Protein AF-A0AAP2GW74-F1 (afdb_monomer_lite)

Structure (mmCIF, N/CA/C/O backbone):
data_AF-A0AAP2GW74-F1
#
_entry.id   AF-A0AAP2GW74-F1
#
loop_
_atom_site.group_PDB
_atom_site.id
_atom_site.type_symbol
_atom_site.label_atom_id
_atom_site.label_alt_id
_atom_site.label_comp_id
_atom_site.label_asym_id
_atom_site.label_entity_id
_atom_site.label_seq_id
_atom_site.pdbx_PDB_ins_code
_atom_site.Cartn_x
_atom_site.Cartn_y
_atom_site.Cartn_z
_atom_site.occupancy
_atom_site.B_iso_or_equiv
_atom_site.auth_seq_id
_atom_site.auth_comp_id
_atom_site.auth_asym_id
_atom_site.auth_atom_id
_atom_site.pdbx_PDB_model_num
ATOM 1 N N . MET A 1 1 ? -15.192 5.433 15.024 1.00 72.69 1 MET A N 1
ATOM 2 C CA . MET A 1 1 ? -14.702 4.547 13.950 1.00 72.69 1 MET A CA 1
ATOM 3 C C . MET A 1 1 ? -13.372 5.117 13.498 1.00 72.69 1 MET A C 1
ATOM 5 O O . MET A 1 1 ? -13.221 6.328 13.602 1.00 72.69 1 MET A O 1
ATOM 9 N N . ALA A 1 2 ? -12.413 4.277 13.127 1.00 90.50 2 ALA A N 1
ATOM 10 C CA . ALA A 1 2 ? -11.168 4.746 12.519 1.00 90.50 2 ALA A CA 1
ATOM 11 C C . ALA A 1 2 ? -11.315 4.685 10.992 1.00 90.50 2 ALA A C 1
ATOM 13 O O . ALA A 1 2 ? -12.169 3.952 10.491 1.00 90.50 2 ALA A O 1
ATOM 14 N N . THR A 1 3 ? -10.500 5.440 10.265 1.00 95.75 3 THR A N 1
ATOM 15 C CA . THR A 1 3 ? -10.495 5.439 8.797 1.00 95.75 3 THR A CA 1
ATOM 16 C C . THR A 1 3 ? -9.079 5.145 8.334 1.00 95.75 3 THR A C 1
ATOM 18 O O . THR A 1 3 ? -8.149 5.841 8.744 1.00 95.75 3 THR A O 1
ATOM 21 N N . LEU A 1 4 ? -8.912 4.122 7.499 1.00 97.62 4 LEU A N 1
ATOM 22 C CA . LEU A 1 4 ? -7.688 3.933 6.739 1.00 97.62 4 LEU A CA 1
ATOM 23 C C . LEU A 1 4 ? -7.637 5.012 5.663 1.00 97.62 4 LEU A C 1
ATOM 25 O O . LEU A 1 4 ? -8.590 5.135 4.895 1.00 97.62 4 LEU A O 1
ATOM 29 N N . ARG A 1 5 ? -6.541 5.760 5.596 1.00 98.00 5 ARG A N 1
ATOM 30 C CA . ARG A 1 5 ? -6.284 6.700 4.506 1.00 98.00 5 ARG A CA 1
ATOM 31 C C . ARG A 1 5 ? -4.916 6.420 3.916 1.00 98.00 5 ARG A C 1
ATOM 33 O O . ARG A 1 5 ? -3.923 6.416 4.652 1.00 98.00 5 ARG A O 1
ATOM 40 N N . ALA A 1 6 ? -4.899 6.147 2.620 1.00 98.12 6 ALA A N 1
ATOM 41 C CA . ALA A 1 6 ? -3.703 5.732 1.914 1.00 98.12 6 ALA A CA 1
ATOM 42 C C . ALA A 1 6 ? -3.648 6.320 0.504 1.00 98.12 6 ALA A C 1
ATOM 44 O O . ALA A 1 6 ? -4.680 6.645 -0.082 1.00 98.12 6 ALA A O 1
ATOM 45 N N . SER A 1 7 ? -2.442 6.419 -0.040 1.00 98.44 7 SER A N 1
ATOM 46 C CA . SER A 1 7 ? -2.189 6.800 -1.421 1.00 98.44 7 SER A CA 1
ATOM 47 C C . SER A 1 7 ? -1.081 5.960 -2.030 1.00 98.44 7 SER A C 1
ATOM 49 O O . SER A 1 7 ? -0.226 5.396 -1.340 1.00 98.44 7 SER A O 1
ATOM 51 N N . ILE A 1 8 ? -1.125 5.886 -3.352 1.00 98.56 8 ILE A N 1
ATOM 52 C CA . ILE A 1 8 ? -0.143 5.239 -4.202 1.00 98.56 8 ILE A CA 1
ATOM 53 C C . ILE A 1 8 ? 0.310 6.258 -5.237 1.00 98.56 8 ILE A C 1
ATOM 55 O O . ILE A 1 8 ? -0.501 6.960 -5.839 1.00 98.56 8 ILE A O 1
ATOM 59 N N . TYR A 1 9 ? 1.608 6.273 -5.493 1.00 98.31 9 TYR A N 1
ATOM 60 C CA . TYR A 1 9 ? 2.187 6.832 -6.702 1.00 98.31 9 TYR A CA 1
ATOM 61 C C . TYR A 1 9 ? 3.037 5.756 -7.374 1.00 98.31 9 TYR A C 1
ATOM 63 O O . TYR A 1 9 ? 3.888 5.159 -6.721 1.00 98.31 9 TYR A O 1
ATOM 71 N N . ALA A 1 10 ? 2.822 5.512 -8.660 1.00 97.75 10 ALA A N 1
ATOM 72 C CA . ALA A 1 10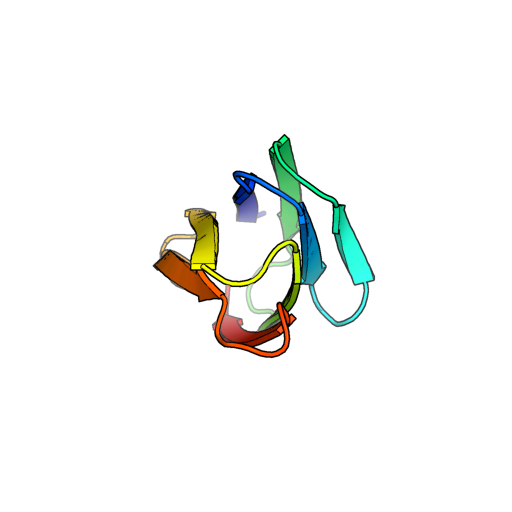 ? 3.650 4.645 -9.489 1.00 97.75 10 ALA A CA 1
ATOM 73 C C . ALA A 1 10 ? 4.066 5.411 -10.747 1.00 97.75 10 ALA A C 1
ATOM 75 O O . ALA A 1 10 ? 3.225 6.007 -11.419 1.00 97.75 10 ALA A O 1
ATOM 76 N N 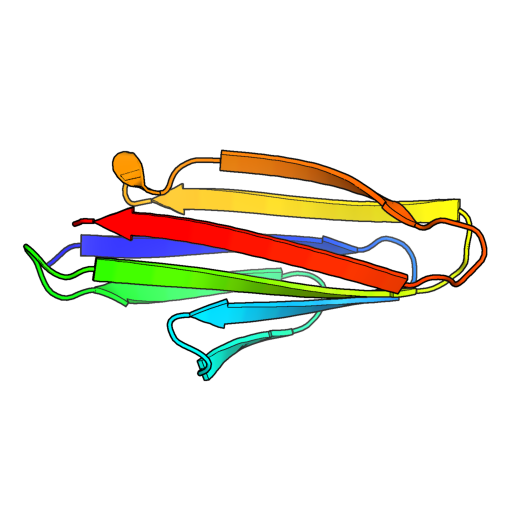. GLU A 1 11 ? 5.362 5.405 -11.051 1.00 96.38 11 GLU A N 1
ATOM 77 C CA . GLU A 1 11 ? 5.921 6.147 -12.182 1.00 96.38 11 GLU A CA 1
ATOM 78 C C . GLU A 1 11 ? 5.589 5.479 -13.523 1.00 96.38 11 GLU A C 1
ATOM 80 O O . GLU A 1 11 ? 5.019 6.103 -14.415 1.00 96.38 11 GLU A O 1
ATOM 85 N N . GLN A 1 12 ? 5.925 4.193 -13.659 1.00 96.19 12 GLN A N 1
ATOM 86 C CA . GLN A 1 12 ? 5.639 3.378 -14.843 1.00 96.19 12 GLN A CA 1
ATOM 87 C C . GLN A 1 12 ? 5.245 1.974 -14.395 1.00 96.19 12 GLN A C 1
ATOM 89 O O . GLN A 1 12 ? 6.108 1.112 -14.203 1.00 96.19 12 GLN A O 1
ATOM 94 N N . GLY A 1 13 ? 3.945 1.770 -14.188 1.00 94.12 13 GLY A N 1
ATOM 95 C CA . GLY A 1 13 ? 3.392 0.536 -13.644 1.00 94.12 13 GLY A CA 1
ATOM 96 C C . GLY A 1 13 ? 2.137 0.773 -12.812 1.00 94.12 13 GLY A C 1
ATOM 97 O O . GLY A 1 13 ? 1.577 1.869 -12.808 1.00 94.12 13 GLY A O 1
ATOM 98 N N . ASN A 1 14 ? 1.723 -0.255 -12.082 1.00 97.50 14 ASN A N 1
ATOM 99 C CA . ASN A 1 14 ? 0.623 -0.224 -11.135 1.00 97.50 14 ASN A CA 1
ATOM 100 C C . ASN A 1 14 ? 1.063 -0.779 -9.779 1.00 97.50 14 ASN A C 1
ATOM 102 O O . ASN A 1 14 ? 1.951 -1.622 -9.669 1.00 97.50 14 ASN A O 1
ATOM 106 N N . VAL A 1 15 ? 0.380 -0.328 -8.730 1.00 98.44 15 VAL A N 1
ATOM 107 C CA . VAL A 1 15 ? 0.401 -0.990 -7.427 1.00 98.44 15 VAL A CA 1
ATOM 108 C C . VAL A 1 15 ? -1.035 -1.329 -7.067 1.00 98.44 15 VAL A C 1
ATOM 110 O O . VAL A 1 15 ? -1.912 -0.470 -7.115 1.00 98.44 15 VAL A O 1
ATOM 113 N N . THR A 1 16 ? -1.283 -2.583 -6.715 1.00 98.62 16 THR A N 1
ATOM 114 C CA . THR A 1 16 ? -2.556 -3.028 -6.148 1.00 98.62 16 THR A CA 1
ATOM 115 C C . THR A 1 16 ? -2.409 -3.080 -4.640 1.00 98.62 16 THR A C 1
ATOM 117 O O . THR A 1 16 ? -1.602 -3.859 -4.136 1.00 98.62 16 THR A O 1
ATOM 120 N N . LEU A 1 17 ? -3.191 -2.279 -3.921 1.00 98.44 17 LEU A N 1
ATOM 121 C CA . LEU A 1 17 ? -3.232 -2.255 -2.463 1.00 98.44 17 LEU A CA 1
ATOM 122 C C . LEU A 1 17 ? -4.462 -3.011 -1.966 1.00 98.44 17 LEU A C 1
ATOM 124 O O . LEU A 1 17 ? -5.583 -2.801 -2.441 1.00 98.44 17 LEU A O 1
ATOM 128 N N . LEU A 1 18 ? -4.250 -3.884 -0.988 1.00 98.69 18 LEU A N 1
ATOM 129 C CA . LEU A 1 18 ? -5.280 -4.706 -0.381 1.00 98.69 18 LEU A CA 1
ATOM 130 C C . LEU A 1 18 ? -5.343 -4.473 1.127 1.00 98.69 18 LEU A C 1
ATOM 132 O O . LEU A 1 18 ? -4.316 -4.309 1.783 1.00 98.69 18 LEU A O 1
ATOM 136 N N . LEU A 1 19 ? -6.553 -4.552 1.675 1.00 98.31 19 LEU A N 1
ATOM 137 C CA . LEU A 1 19 ? -6.831 -4.615 3.104 1.00 98.31 19 LEU A CA 1
ATOM 138 C C . LEU A 1 19 ? -7.557 -5.927 3.407 1.00 98.31 19 LEU A C 1
ATOM 140 O O . LEU A 1 19 ? -8.661 -6.154 2.910 1.00 98.31 19 LEU A O 1
ATOM 144 N N . ASN A 1 20 ? -6.951 -6.798 4.216 1.00 97.94 20 ASN A N 1
ATOM 145 C CA . ASN A 1 20 ? -7.467 -8.140 4.520 1.00 97.94 20 ASN A CA 1
ATOM 146 C C . ASN A 1 20 ? -7.870 -8.907 3.243 1.00 97.94 20 ASN A C 1
ATOM 148 O O . ASN A 1 20 ? -9.002 -9.380 3.124 1.00 97.94 20 ASN A O 1
ATOM 152 N N . ALA A 1 21 ? -6.953 -8.973 2.270 1.00 97.19 21 ALA A N 1
ATOM 153 C CA . ALA A 1 21 ? -7.138 -9.594 0.953 1.00 97.19 21 ALA A CA 1
ATOM 154 C C . ALA A 1 21 ? -8.223 -8.973 0.043 1.00 97.19 21 ALA A C 1
ATOM 156 O O . ALA A 1 21 ? -8.513 -9.521 -1.020 1.00 97.19 21 ALA A O 1
ATOM 157 N N . LYS A 1 22 ? -8.809 -7.823 0.400 1.00 98.19 22 LYS A N 1
ATOM 158 C CA . LYS A 1 22 ? -9.716 -7.068 -0.480 1.00 98.19 22 LYS A CA 1
ATOM 159 C C . LYS A 1 22 ? -8.982 -5.908 -1.122 1.00 98.19 22 LYS A C 1
ATOM 161 O O . LYS A 1 22 ? -8.370 -5.126 -0.407 1.00 98.19 22 LYS A O 1
ATOM 166 N N . VAL A 1 23 ? -9.080 -5.772 -2.440 1.00 98.25 23 VAL A N 1
ATOM 167 C CA . VAL A 1 23 ? -8.528 -4.619 -3.160 1.00 98.25 23 VAL A CA 1
ATOM 168 C C . VAL A 1 23 ? -9.222 -3.339 -2.696 1.00 98.25 23 VAL A C 1
ATOM 170 O O . VAL A 1 23 ? -10.451 -3.285 -2.654 1.00 98.25 23 VAL A O 1
ATOM 173 N N . ILE A 1 24 ? -8.428 -2.329 -2.342 1.00 98.12 24 ILE A N 1
ATOM 174 C CA . ILE A 1 24 ? -8.908 -1.009 -1.905 1.00 98.12 24 ILE A CA 1
ATOM 175 C C . ILE A 1 24 ? -8.427 0.127 -2.812 1.00 98.12 24 ILE A C 1
ATOM 177 O O . ILE A 1 24 ? -9.072 1.169 -2.856 1.00 98.12 24 ILE A O 1
ATOM 181 N N . LEU A 1 25 ? -7.329 -0.077 -3.545 1.00 98.12 25 LEU A N 1
ATOM 182 C CA . LEU A 1 25 ? -6.786 0.878 -4.508 1.00 98.12 25 LEU A CA 1
ATOM 183 C C . LEU A 1 25 ? -5.955 0.134 -5.562 1.00 98.12 25 LEU A C 1
ATOM 185 O O . LEU A 1 25 ? -5.265 -0.835 -5.239 1.00 98.12 25 LEU A O 1
ATOM 189 N N . ILE A 1 26 ? -6.030 0.582 -6.814 1.00 96.94 26 ILE A N 1
ATOM 190 C CA . ILE A 1 26 ? -5.220 0.094 -7.935 1.00 96.94 26 ILE A CA 1
ATOM 191 C C . ILE A 1 26 ? -4.59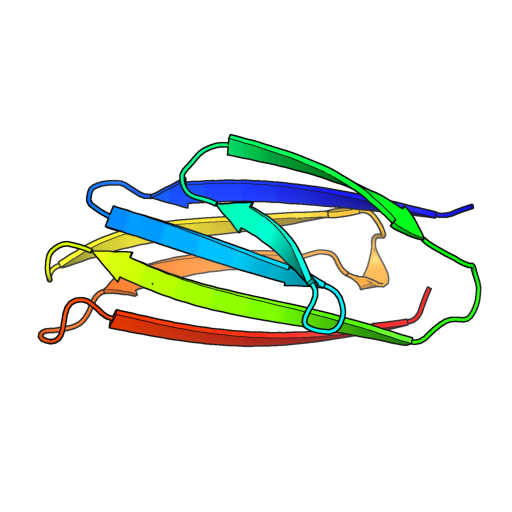4 1.313 -8.609 1.00 96.94 26 ILE A C 1
ATOM 193 O O . ILE A 1 26 ? -5.302 2.282 -8.873 1.00 96.94 26 ILE A O 1
ATOM 197 N N . ALA A 1 27 ? -3.306 1.213 -8.940 1.00 95.94 27 ALA A N 1
ATOM 198 C CA . ALA A 1 27 ? -2.521 2.258 -9.596 1.00 95.94 27 ALA A CA 1
ATOM 199 C C . ALA A 1 27 ? -2.386 3.537 -8.749 1.00 95.94 27 ALA A C 1
ATOM 201 O O . ALA A 1 27 ? -2.652 3.543 -7.548 1.00 95.94 27 ALA A O 1
ATOM 202 N N . THR A 1 28 ? -1.896 4.608 -9.372 1.00 97.88 28 THR A N 1
ATOM 203 C CA . THR A 1 28 ? -1.719 5.916 -8.734 1.00 97.88 28 THR A CA 1
ATOM 204 C C . THR A 1 28 ? -3.062 6.513 -8.314 1.00 97.88 28 THR A C 1
ATOM 206 O O . THR A 1 28 ? -3.984 6.602 -9.123 1.00 97.88 28 THR A O 1
ATOM 209 N N . GLY A 1 29 ? -3.158 6.969 -7.066 1.00 97.94 29 GLY A N 1
ATOM 210 C CA . GLY A 1 29 ? -4.363 7.584 -6.516 1.00 97.94 29 GLY A CA 1
ATOM 211 C C . GLY A 1 29 ? -4.396 7.560 -4.992 1.00 97.94 29 GLY A C 1
ATOM 212 O O . GLY A 1 29 ? -3.400 7.256 -4.334 1.00 97.94 29 GLY A O 1
ATOM 213 N N . ASP A 1 30 ? -5.558 7.866 -4.433 1.00 98.12 30 ASP A N 1
ATOM 214 C CA . ASP A 1 30 ? -5.840 7.845 -3.002 1.00 98.12 30 ASP A CA 1
ATOM 215 C C . ASP A 1 30 ? -7.105 7.035 -2.694 1.00 98.12 30 ASP A C 1
ATOM 217 O O . ASP A 1 30 ? -7.962 6.814 -3.551 1.00 98.12 30 ASP A O 1
ATOM 221 N N . CYS A 1 31 ? -7.198 6.532 -1.464 1.00 97.50 31 CYS A N 1
ATOM 222 C CA . CYS A 1 31 ? -8.371 5.809 -0.991 1.00 97.50 31 CYS A CA 1
ATOM 223 C C . CYS A 1 31 ? -8.644 6.060 0.494 1.00 97.50 31 CYS A C 1
ATOM 225 O O . CYS A 1 31 ? -7.722 6.235 1.301 1.00 97.50 31 CYS A O 1
ATOM 227 N N . GLU A 1 32 ? -9.924 5.979 0.862 1.00 97.81 32 GLU A N 1
ATOM 228 C CA . GLU A 1 32 ? -10.381 5.954 2.249 1.00 97.81 32 GLU A CA 1
ATOM 229 C C . GLU A 1 32 ? -11.246 4.716 2.515 1.00 97.81 32 GLU A C 1
ATOM 231 O O . GLU A 1 32 ? -12.160 4.403 1.750 1.00 97.81 32 GLU A O 1
ATOM 236 N N . VAL A 1 33 ? -10.988 4.012 3.622 1.00 97.44 33 VAL A N 1
ATOM 237 C CA . VAL A 1 33 ? -11.747 2.813 4.016 1.00 97.44 33 VAL A CA 1
ATOM 238 C C . VAL A 1 33 ? -12.100 2.873 5.497 1.00 97.44 33 VAL A C 1
ATOM 240 O O . VAL A 1 33 ? -11.240 3.081 6.350 1.00 97.44 33 VAL A O 1
ATOM 243 N N . A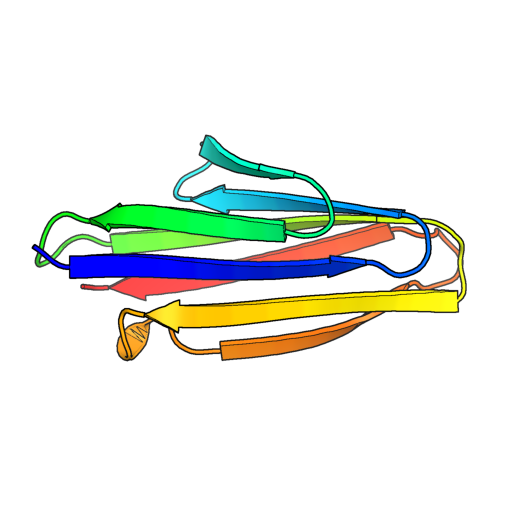LA A 1 34 ? -13.372 2.662 5.831 1.00 97.06 34 ALA A N 1
ATOM 244 C CA . ALA A 1 34 ? -13.818 2.625 7.221 1.00 97.06 34 ALA A CA 1
ATOM 245 C C . ALA A 1 34 ? -13.305 1.368 7.949 1.00 97.06 34 ALA A C 1
ATOM 247 O O . ALA A 1 34 ? -13.412 0.249 7.444 1.00 97.06 34 ALA A O 1
ATOM 248 N N . LEU A 1 35 ? -12.811 1.550 9.176 1.00 97.06 35 LEU A N 1
ATOM 249 C CA . LEU A 1 35 ? -12.289 0.491 10.037 1.00 97.06 35 LEU A CA 1
ATOM 250 C C . LEU A 1 35 ? -13.142 0.318 11.302 1.00 97.06 35 LEU A C 1
ATOM 252 O O . LEU A 1 35 ? -13.674 1.268 11.894 1.00 97.06 35 LEU A O 1
ATOM 256 N N . LYS A 1 36 ? -13.233 -0.932 11.752 1.00 95.94 36 LYS A N 1
ATOM 257 C CA . LYS A 1 36 ? -13.792 -1.319 13.047 1.00 95.94 36 LYS A CA 1
ATOM 258 C C . LYS A 1 36 ? -12.724 -1.103 14.114 1.00 95.94 36 LYS A C 1
ATOM 260 O O . LYS A 1 36 ? -11.581 -1.457 13.887 1.00 95.94 36 LYS A O 1
ATOM 265 N N . LYS A 1 37 ? -13.107 -0.564 15.276 1.00 92.12 37 LYS A N 1
ATOM 266 C CA . LYS A 1 37 ? -12.206 -0.415 16.436 1.00 92.12 37 LYS A CA 1
ATOM 267 C C . LYS A 1 37 ? -11.731 -1.780 16.946 1.00 92.12 37 LYS A C 1
ATOM 269 O O . LYS A 1 37 ? -12.472 -2.759 16.809 1.00 92.12 37 LYS A O 1
ATOM 274 N N . ASN A 1 38 ? -10.574 -1.831 17.611 1.00 93.50 38 ASN A N 1
ATOM 275 C CA . ASN A 1 38 ? -10.047 -3.033 18.274 1.00 93.50 38 ASN A CA 1
ATOM 276 C C . ASN A 1 38 ? -9.903 -4.253 17.347 1.00 93.50 38 ASN A C 1
ATOM 278 O O . ASN A 1 38 ? -9.905 -5.387 17.829 1.00 93.50 38 ASN A O 1
ATOM 282 N N . SER A 1 39 ? -9.813 -4.035 16.032 1.00 96.50 39 SER A N 1
ATOM 283 C CA . SER A 1 39 ? -9.712 -5.085 15.017 1.00 96.50 39 SER A CA 1
ATOM 284 C C . SER A 1 39 ? -8.308 -5.128 14.417 1.00 96.50 39 SER A C 1
ATOM 286 O O . SER A 1 39 ? -7.637 -4.104 14.294 1.00 96.50 39 SER A O 1
ATOM 288 N N . GLU A 1 40 ? -7.861 -6.330 14.057 1.00 97.69 40 GLU A N 1
ATOM 289 C CA . GLU A 1 40 ? -6.584 -6.538 13.376 1.00 97.69 40 GLU A CA 1
ATOM 290 C C . GLU A 1 40 ? -6.766 -6.437 11.860 1.00 97.69 40 GLU A C 1
ATOM 292 O O . GLU A 1 40 ? -7.749 -6.926 11.289 1.00 97.69 40 GLU A O 1
ATOM 297 N N . TYR A 1 41 ? -5.806 -5.781 11.219 1.00 98.00 41 TYR A N 1
ATOM 298 C CA . TYR A 1 41 ? -5.803 -5.515 9.793 1.00 98.00 41 TYR A CA 1
ATOM 299 C C . TYR A 1 41 ? -4.439 -5.824 9.189 1.00 98.00 41 TYR A C 1
ATOM 301 O O . TYR A 1 41 ? -3.394 -5.592 9.799 1.00 98.00 41 TYR A O 1
ATOM 309 N N . VAL A 1 42 ? -4.464 -6.310 7.954 1.00 98.25 42 VAL A N 1
ATOM 310 C CA . VAL A 1 42 ? -3.281 -6.564 7.139 1.00 98.25 42 VAL A CA 1
ATOM 311 C C . VAL A 1 42 ? -3.398 -5.753 5.861 1.00 98.25 42 VAL A C 1
ATOM 313 O O . VAL A 1 42 ? -4.367 -5.897 5.113 1.00 98.25 42 VAL A O 1
ATOM 316 N N . ILE A 1 43 ? -2.398 -4.914 5.619 1.00 98.25 43 ILE A N 1
ATOM 317 C CA . ILE A 1 43 ? -2.189 -4.239 4.343 1.00 98.25 43 ILE A CA 1
ATOM 318 C C . ILE A 1 43 ? -1.239 -5.102 3.530 1.00 98.25 43 ILE A C 1
ATOM 320 O O . ILE A 1 43 ? -0.206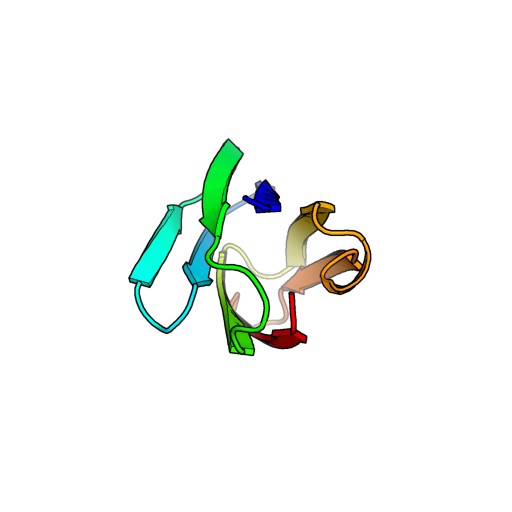 -5.538 4.037 1.00 98.25 43 ILE A O 1
ATOM 324 N N . GLN A 1 44 ? -1.582 -5.344 2.275 1.00 98.62 44 GLN A N 1
ATOM 325 C CA . GLN A 1 44 ? -0.738 -6.058 1.324 1.00 98.62 44 GLN A CA 1
ATOM 326 C C . GLN A 1 44 ? -0.654 -5.236 0.052 1.00 98.62 44 GLN A C 1
ATOM 328 O O . GLN A 1 44 ? -1.622 -4.567 -0.311 1.00 98.62 44 GLN A O 1
ATOM 333 N N . TRP A 1 45 ? 0.473 -5.301 -0.637 1.00 98.62 45 TRP A N 1
ATOM 334 C CA . TRP A 1 45 ? 0.603 -4.688 -1.947 1.00 98.62 45 TRP A CA 1
ATOM 335 C C . TRP A 1 45 ? 1.337 -5.598 -2.916 1.00 98.62 45 TRP A C 1
ATOM 337 O O . TRP A 1 45 ? 2.221 -6.369 -2.534 1.00 98.62 45 TRP A O 1
ATOM 347 N N . PHE A 1 46 ? 0.973 -5.452 -4.182 1.00 98.56 46 PHE A N 1
ATOM 348 C CA . PHE A 1 46 ? 1.669 -6.028 -5.322 1.00 98.56 46 PHE A CA 1
ATOM 349 C C . PHE A 1 46 ? 1.962 -4.896 -6.292 1.00 98.56 46 PHE A C 1
ATOM 351 O O . PHE A 1 46 ? 1.046 -4.157 -6.651 1.00 98.56 46 PHE A O 1
ATOM 358 N N . ALA A 1 47 ? 3.221 -4.746 -6.676 1.00 98.44 47 ALA A N 1
ATOM 359 C CA . ALA A 1 47 ? 3.660 -3.773 -7.657 1.00 98.44 47 ALA A CA 1
ATOM 360 C C . ALA A 1 47 ? 4.113 -4.496 -8.925 1.00 98.44 47 ALA A C 1
ATOM 362 O O . ALA A 1 47 ? 4.824 -5.504 -8.860 1.00 98.44 47 ALA A O 1
ATOM 363 N N . ASP A 1 48 ? 3.716 -3.961 -10.069 1.00 98.06 48 ASP A N 1
ATOM 364 C CA . ASP A 1 48 ? 4.157 -4.378 -11.391 1.00 98.06 48 ASP A CA 1
ATOM 365 C C . ASP A 1 48 ? 4.446 -3.138 -12.233 1.00 98.06 48 ASP A C 1
ATOM 367 O O . ASP A 1 48 ? 3.700 -2.166 -12.198 1.00 98.06 48 ASP A O 1
ATOM 371 N N . GLY A 1 49 ? 5.547 -3.132 -12.969 1.00 97.25 49 GLY A N 1
ATOM 372 C CA . GLY A 1 49 ? 5.961 -1.959 -13.721 1.00 97.25 49 GLY A CA 1
ATOM 373 C C . GLY A 1 49 ? 7.216 -2.191 -14.541 1.00 97.25 49 GLY A C 1
ATOM 374 O O . GLY A 1 49 ? 7.747 -3.299 -14.615 1.00 97.25 49 GLY A O 1
ATOM 375 N N . GLN A 1 50 ? 7.691 -1.128 -15.181 1.00 98.00 50 GLN A N 1
ATOM 376 C CA . GLN A 1 50 ? 8.950 -1.171 -15.911 1.00 98.00 50 GLN A CA 1
ATOM 377 C C . GLN A 1 50 ? 10.125 -1.359 -14.928 1.00 98.00 50 GLN A C 1
ATOM 379 O O . GLN A 1 50 ? 10.174 -0.668 -13.910 1.00 98.00 50 GLN A O 1
ATOM 384 N N . PRO A 1 51 ? 11.095 -2.251 -15.204 1.00 98.12 51 PRO A N 1
ATOM 385 C CA . PRO A 1 51 ? 12.308 -2.356 -14.395 1.00 98.12 51 PRO A CA 1
ATOM 386 C C . PRO A 1 51 ? 13.003 -1.001 -14.228 1.00 98.12 51 PRO A C 1
ATOM 388 O O . PRO A 1 51 ? 13.147 -0.245 -15.190 1.00 98.12 51 PRO A O 1
ATOM 391 N N . GLY A 1 52 ? 13.425 -0.692 -13.003 1.00 97.62 52 GLY A N 1
ATOM 392 C CA . GLY A 1 52 ? 14.017 0.596 -12.647 1.00 97.62 52 GLY A CA 1
ATOM 393 C C . GLY A 1 52 ? 13.014 1.726 -12.390 1.00 97.62 52 GLY A C 1
ATOM 394 O O . GLY A 1 52 ? 13.442 2.784 -11.933 1.00 97.62 52 GLY A O 1
ATOM 395 N N . SER A 1 53 ? 11.709 1.530 -12.625 1.00 97.88 53 SER A N 1
ATOM 396 C CA . SER A 1 53 ? 10.693 2.516 -12.246 1.00 97.88 53 SER A CA 1
ATOM 397 C C . SER A 1 53 ? 10.445 2.511 -10.739 1.00 97.88 53 SER A C 1
ATOM 399 O O . SER A 1 53 ? 10.701 1.524 -10.039 1.00 97.88 53 SER A O 1
ATOM 401 N N . SER A 1 54 ? 9.969 3.640 -10.220 1.00 98.06 54 SER A N 1
ATOM 402 C CA . SER A 1 54 ? 9.709 3.813 -8.793 1.00 98.06 54 SER A CA 1
ATOM 403 C C . SER A 1 54 ? 8.221 3.762 -8.444 1.00 98.06 54 SER A C 1
ATOM 405 O O . SER A 1 54 ? 7.347 4.113 -9.243 1.00 98.06 54 SER A O 1
ATOM 407 N N . TYR A 1 55 ? 7.931 3.352 -7.209 1.00 98.56 55 TYR A N 1
ATOM 408 C CA . TYR A 1 55 ? 6.612 3.513 -6.610 1.00 98.56 55 TYR A CA 1
ATOM 409 C C . TYR A 1 55 ? 6.714 3.970 -5.152 1.00 98.56 55 TYR A C 1
ATOM 411 O O . TYR A 1 55 ? 7.706 3.725 -4.458 1.00 98.56 55 TYR A O 1
ATOM 419 N N . THR A 1 56 ? 5.669 4.644 -4.682 1.00 98.62 56 THR A N 1
ATOM 420 C CA . THR A 1 56 ? 5.493 5.066 -3.294 1.00 98.62 56 THR A CA 1
ATOM 421 C C . THR A 1 56 ? 4.110 4.670 -2.794 1.00 98.62 56 THR A C 1
ATOM 423 O O . THR A 1 56 ? 3.116 4.891 -3.481 1.00 98.62 56 THR A O 1
ATOM 426 N N . ILE A 1 57 ? 4.050 4.101 -1.592 1.00 98.62 57 ILE A N 1
ATOM 427 C CA . ILE A 1 57 ? 2.818 3.860 -0.837 1.00 98.62 57 ILE A CA 1
ATOM 428 C C . ILE A 1 57 ? 2.899 4.694 0.434 1.00 98.62 57 ILE A C 1
ATOM 430 O O . ILE A 1 57 ? 3.866 4.572 1.190 1.00 98.62 57 ILE A O 1
ATOM 434 N N . THR A 1 58 ? 1.874 5.493 0.693 1.00 98.56 58 THR A N 1
ATOM 435 C CA . THR A 1 58 ? 1.760 6.277 1.923 1.00 98.56 58 THR A CA 1
ATOM 436 C C . THR A 1 58 ? 0.474 5.894 2.629 1.00 98.56 58 THR A C 1
ATOM 438 O O . THR A 1 58 ? -0.593 5.921 2.030 1.00 98.56 58 THR A O 1
ATOM 441 N N . VAL A 1 59 ? 0.559 5.570 3.913 1.00 98.12 59 VAL A N 1
ATOM 442 C CA . VAL A 1 59 ? -0.581 5.380 4.812 1.00 98.12 59 VAL A CA 1
ATOM 443 C C . VAL A 1 59 ? -0.415 6.377 5.948 1.00 98.12 59 VAL A C 1
ATOM 445 O O . VAL A 1 59 ? 0.610 6.370 6.622 1.00 98.12 59 VAL A O 1
ATOM 448 N N . TRP A 1 60 ? -1.392 7.257 6.159 1.00 96.19 60 TRP A N 1
ATOM 449 C CA . TRP A 1 60 ? -1.305 8.313 7.185 1.00 96.19 60 TRP A CA 1
ATOM 450 C C . TRP A 1 60 ? -2.372 8.206 8.271 1.00 96.19 60 TRP A C 1
ATOM 452 O O . TRP A 1 60 ? -2.319 8.928 9.265 1.00 96.19 60 TRP A O 1
ATOM 462 N N . SER A 1 61 ? -3.355 7.328 8.093 1.00 95.38 61 SER A N 1
ATOM 463 C CA . SER A 1 61 ? -4.378 7.064 9.096 1.00 95.38 61 SER A CA 1
ATOM 464 C C . SER A 1 61 ? -4.790 5.597 9.043 1.00 95.38 61 SER A C 1
ATOM 466 O O . SER A 1 61 ? -4.899 5.064 7.939 1.00 95.38 61 SER A O 1
ATOM 468 N N . PRO A 1 62 ? -5.077 4.970 10.194 1.00 95.81 62 PRO A N 1
ATOM 469 C CA . PRO A 1 62 ? -4.856 5.516 11.539 1.00 95.81 62 PRO A CA 1
ATOM 470 C C . PRO A 1 62 ? -3.350 5.564 11.904 1.00 95.81 62 PRO A C 1
ATOM 472 O O . PRO A 1 62 ? -2.550 4.954 11.194 1.00 95.81 62 PRO A O 1
ATOM 475 N N . PRO A 1 63 ? -2.925 6.300 12.954 1.00 94.75 63 PRO A N 1
ATOM 476 C CA . PRO A 1 63 ? -1.504 6.489 13.281 1.00 94.75 63 PRO A CA 1
ATOM 477 C C . PRO A 1 63 ? -0.713 5.187 13.461 1.00 94.75 63 PRO A C 1
ATOM 479 O O . PRO A 1 63 ? 0.423 5.084 13.012 1.00 94.75 63 PRO A O 1
ATOM 482 N N . GLU A 1 64 ? -1.326 4.168 14.057 1.00 94.62 64 GLU A N 1
ATOM 483 C CA . GLU A 1 64 ? -0.768 2.823 14.231 1.00 94.62 64 GLU A CA 1
ATOM 484 C C . GLU A 1 64 ? -0.530 2.065 12.914 1.00 94.62 64 GLU A C 1
ATOM 486 O O . GLU A 1 64 ? 0.235 1.103 12.888 1.00 94.62 64 GLU A O 1
ATOM 491 N N . ALA A 1 65 ? -1.187 2.480 11.829 1.00 95.56 65 ALA A N 1
ATOM 492 C CA . ALA A 1 65 ? -0.982 1.968 10.478 1.00 95.56 65 ALA A CA 1
ATOM 493 C C . ALA A 1 65 ? -0.034 2.858 9.664 1.00 95.56 65 ALA A C 1
ATOM 495 O O . ALA A 1 65 ? 0.217 2.561 8.499 1.00 95.56 65 ALA A O 1
ATOM 496 N N . GLY A 1 66 ? 0.430 3.972 10.236 1.00 96.31 66 GLY A N 1
ATOM 497 C CA . GLY A 1 66 ? 1.144 5.014 9.516 1.00 96.31 66 GLY A CA 1
ATOM 498 C C . GLY A 1 66 ? 2.495 4.537 8.991 1.00 96.31 66 GLY A C 1
ATOM 499 O O . GLY A 1 66 ? 3.355 4.125 9.769 1.00 96.31 66 GLY A O 1
ATOM 500 N N . PHE A 1 67 ? 2.708 4.626 7.679 1.00 97.50 67 PHE A N 1
ATOM 501 C CA . PHE A 1 67 ? 4.015 4.410 7.061 1.00 97.50 67 PHE A CA 1
ATOM 502 C C . PHE A 1 67 ? 4.126 5.110 5.706 1.00 97.50 67 PHE A C 1
ATOM 504 O O . PHE A 1 67 ? 3.132 5.398 5.043 1.00 97.50 67 PHE A O 1
ATOM 511 N N . GLN A 1 68 ? 5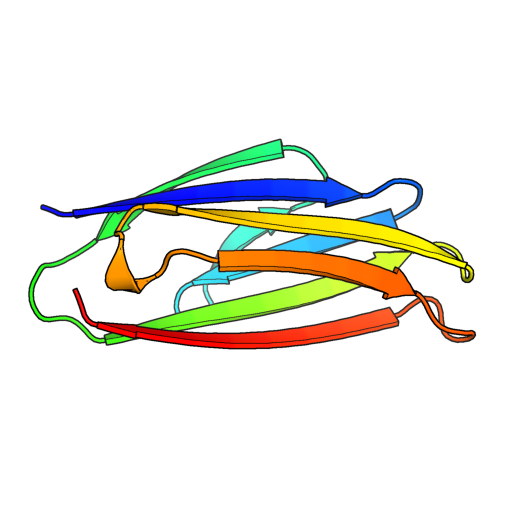.364 5.318 5.267 1.00 98.12 68 GLN A N 1
ATOM 512 C CA . GLN A 1 68 ? 5.684 5.675 3.892 1.00 98.12 68 GLN A CA 1
ATOM 513 C C . GLN A 1 68 ? 6.745 4.705 3.379 1.00 98.12 68 GLN A C 1
ATOM 515 O O . GLN A 1 68 ? 7.779 4.504 4.015 1.00 98.12 68 GLN A O 1
ATOM 520 N N . LEU A 1 69 ? 6.469 4.086 2.238 1.00 98.12 69 LEU A N 1
ATOM 521 C CA . LEU A 1 69 ? 7.352 3.141 1.575 1.00 98.12 69 LEU A CA 1
ATOM 522 C C . LEU A 1 69 ? 7.635 3.643 0.168 1.00 98.12 69 LEU A C 1
ATOM 524 O O . LEU A 1 69 ? 6.710 3.749 -0.627 1.00 98.12 69 LEU A O 1
ATOM 528 N N . THR A 1 70 ? 8.905 3.863 -0.150 1.00 98.25 70 THR A N 1
ATOM 529 C CA . THR A 1 70 ? 9.362 4.150 -1.514 1.00 98.25 70 THR A CA 1
ATOM 530 C C . THR A 1 70 ? 10.318 3.049 -1.955 1.00 98.25 70 THR A C 1
ATOM 532 O O . THR A 1 70 ? 11.238 2.686 -1.217 1.00 98.25 70 THR A O 1
ATOM 535 N N . ARG A 1 71 ? 10.092 2.492 -3.146 1.00 98.25 71 ARG A N 1
ATOM 536 C CA . ARG A 1 71 ? 10.901 1.413 -3.727 1.00 98.25 71 ARG A CA 1
ATOM 537 C C . ARG A 1 71 ? 11.143 1.659 -5.211 1.00 98.25 71 ARG A C 1
ATOM 539 O O . ARG A 1 71 ? 10.354 2.321 -5.880 1.00 98.25 71 ARG A O 1
ATOM 546 N N . VAL A 1 72 ? 12.243 1.096 -5.699 1.00 98.12 72 VAL A N 1
ATOM 547 C CA . VAL A 1 72 ? 12.571 0.992 -7.123 1.00 98.12 72 VAL A CA 1
ATOM 548 C C . VAL A 1 72 ? 12.403 -0.468 -7.516 1.00 98.12 72 VAL A C 1
ATOM 550 O O . VAL A 1 72 ? 12.908 -1.350 -6.817 1.00 98.12 72 VAL A O 1
ATOM 553 N N . LEU A 1 73 ? 11.682 -0.726 -8.603 1.00 98.12 73 LEU A N 1
ATOM 554 C CA . LEU A 1 73 ? 11.454 -2.075 -9.100 1.00 98.12 73 LEU A CA 1
ATOM 555 C C . LEU A 1 73 ? 12.757 -2.665 -9.646 1.00 98.12 73 LEU A C 1
ATOM 557 O O . LEU A 1 73 ? 13.460 -2.034 -10.436 1.00 98.12 73 LEU A O 1
ATOM 561 N N . GLY A 1 74 ? 13.065 -3.892 -9.222 1.00 95.88 74 GLY A N 1
ATOM 562 C CA . GLY A 1 74 ? 14.217 -4.644 -9.718 1.00 95.88 74 GLY A CA 1
ATOM 563 C C . GLY A 1 74 ? 14.043 -5.115 -11.166 1.00 95.88 74 GLY A C 1
ATOM 564 O O . GLY A 1 74 ? 13.080 -4.768 -11.849 1.00 95.88 74 GLY A O 1
ATOM 565 N N . GLU A 1 75 ? 14.959 -5.965 -11.628 1.00 96.94 75 GLU A N 1
ATOM 566 C CA . GLU A 1 75 ? 15.025 -6.434 -13.025 1.00 96.94 75 GLU A CA 1
ATOM 567 C C . GLU A 1 75 ? 13.744 -7.117 -13.526 1.00 96.94 75 GLU A C 1
ATOM 569 O O . GLU A 1 75 ? 13.440 -7.080 -14.715 1.00 96.94 75 GLU A O 1
ATOM 574 N N . THR A 1 76 ? 12.966 -7.723 -12.626 1.00 97.44 76 THR A N 1
ATOM 575 C CA . THR A 1 76 ? 11.706 -8.397 -12.968 1.00 97.44 76 THR A CA 1
ATOM 576 C C . THR A 1 76 ? 10.533 -7.435 -13.150 1.00 97.44 76 THR A C 1
ATOM 578 O O . THR A 1 76 ? 9.469 -7.871 -13.595 1.00 97.44 76 THR A O 1
ATOM 581 N N . GLY A 1 77 ? 10.689 -6.161 -12.772 1.00 97.69 77 GLY A N 1
ATOM 582 C CA . GLY A 1 77 ? 9.606 -5.181 -12.779 1.00 97.69 77 GLY A CA 1
ATOM 583 C C . GLY A 1 77 ? 8.494 -5.503 -11.778 1.00 97.69 77 GLY A C 1
ATOM 584 O O . GLY A 1 77 ? 7.365 -5.065 -11.966 1.00 97.69 77 GLY A O 1
ATOM 585 N N . LYS A 1 78 ? 8.765 -6.319 -10.751 1.00 98.12 78 LYS A N 1
ATOM 586 C CA . LYS A 1 78 ? 7.768 -6.748 -9.762 1.00 98.12 78 LYS A CA 1
ATOM 587 C C . LYS A 1 78 ? 8.290 -6.595 -8.343 1.00 98.12 78 LYS A C 1
ATOM 589 O O . LYS A 1 78 ? 9.456 -6.878 -8.080 1.00 98.12 78 LYS A O 1
ATOM 594 N N . ASP A 1 79 ? 7.402 -6.213 -7.436 1.00 98.38 79 ASP A N 1
ATOM 595 C CA . ASP A 1 79 ? 7.653 -6.188 -5.995 1.00 98.38 79 ASP A CA 1
ATOM 596 C C . ASP A 1 79 ? 6.369 -6.547 -5.233 1.00 98.38 79 ASP A C 1
ATOM 598 O O . ASP A 1 79 ? 5.260 -6.476 -5.770 1.00 98.38 79 ASP A O 1
ATOM 602 N N . PHE A 1 80 ? 6.499 -6.964 -3.981 1.00 98.19 80 PHE A N 1
ATOM 603 C CA . PHE A 1 80 ? 5.367 -7.247 -3.111 1.00 98.19 80 PHE A CA 1
ATOM 604 C C . PHE A 1 80 ? 5.734 -7.027 -1.648 1.00 98.19 80 PHE A C 1
ATOM 606 O O . PHE A 1 80 ? 6.893 -7.073 -1.243 1.00 98.19 80 PHE A O 1
ATOM 613 N N . GLY A 1 81 ? 4.719 -6.846 -0.815 1.00 98.19 81 GLY A N 1
ATOM 614 C CA . GLY A 1 81 ? 4.928 -6.826 0.620 1.00 98.19 81 GLY A CA 1
ATOM 615 C C . GLY A 1 81 ? 3.638 -6.702 1.401 1.00 98.19 81 GLY A C 1
ATOM 616 O O . GLY A 1 81 ? 2.533 -6.756 0.858 1.00 98.19 81 GLY A O 1
ATOM 617 N N . GLY A 1 82 ? 3.791 -6.574 2.711 1.00 97.88 82 GLY A N 1
ATOM 618 C CA . GLY A 1 82 ? 2.669 -6.372 3.602 1.00 97.88 82 GLY A CA 1
ATOM 619 C C . GLY A 1 82 ? 3.104 -5.914 4.980 1.00 97.88 82 GLY A C 1
ATOM 620 O O . GLY A 1 82 ? 4.249 -6.097 5.392 1.00 97.88 82 GLY A O 1
ATOM 621 N N . THR A 1 83 ? 2.164 -5.318 5.696 1.00 97.81 83 THR A N 1
ATOM 622 C CA . THR A 1 83 ? 2.315 -4.943 7.099 1.00 97.81 83 THR A CA 1
ATOM 623 C C . THR A 1 83 ? 1.001 -5.165 7.834 1.00 97.81 83 THR A C 1
ATOM 625 O O . THR A 1 83 ? -0.073 -5.169 7.228 1.00 97.81 83 THR A O 1
ATOM 628 N N . ARG A 1 84 ? 1.079 -5.364 9.147 1.00 97.62 84 ARG A N 1
ATOM 629 C CA . ARG A 1 84 ? -0.089 -5.538 10.012 1.00 97.62 84 ARG A CA 1
ATOM 630 C C . ARG A 1 84 ? -0.193 -4.392 11.003 1.00 97.62 84 ARG A C 1
ATOM 632 O O . ARG A 1 84 ? 0.825 -3.879 11.461 1.00 97.62 84 ARG A O 1
ATOM 639 N N . PHE A 1 85 ? -1.417 -4.051 11.374 1.00 96.94 85 PHE A N 1
ATOM 640 C CA . PHE A 1 85 ? -1.702 -3.066 12.410 1.00 96.94 85 PHE A CA 1
ATOM 641 C C . PHE A 1 85 ? -2.997 -3.422 13.147 1.00 96.94 85 PHE A C 1
ATOM 643 O O . PHE A 1 85 ? -3.788 -4.257 12.695 1.00 96.94 85 PHE A O 1
ATOM 650 N N . ARG A 1 86 ? -3.216 -2.789 14.299 1.00 96.50 86 ARG A N 1
ATOM 651 C CA . ARG A 1 86 ? -4.413 -2.979 15.119 1.00 96.50 86 ARG A CA 1
ATOM 652 C C . ARG A 1 86 ? -4.973 -1.630 15.548 1.00 96.50 86 ARG A C 1
ATOM 654 O O . ARG A 1 86 ? -4.281 -0.902 16.246 1.00 96.50 86 ARG A O 1
ATOM 661 N N . THR A 1 87 ? -6.218 -1.367 15.160 1.00 92.06 87 THR A N 1
ATOM 662 C CA . THR A 1 87 ? -7.022 -0.199 15.585 1.00 92.06 87 THR A CA 1
ATOM 663 C C . THR A 1 87 ? -7.591 -0.322 16.987 1.00 92.06 87 THR A C 1
ATOM 665 O O . THR A 1 87 ? -7.646 -1.488 17.435 1.00 92.06 87 THR A O 1
#

pLDDT: mean 97.02, std 3.04, range [72.69, 98.69]

Radius of gyration: 12.78 Å; chains: 1; bounding box: 30×18×34 Å

Sequence (87 aa):
MATLRASIYAEQGNVTLLLNAKVILIATGDCEVALKKNSEYVIQWFADGQPGSSYTITVWSPPEAGFQLTRVLGETGKDFGGTRFRT

Foldseek 3Di:
DWKKKKFKAWDFWKKFKDKPNHTQDIGGDIGIDDDDAQDKIKIKMKIAGDQQTKMWMAIPPPVQPGDIDIDGHHPRRIDIDMDMGHD

Organism: NCBI:txid2782350

Secondary structure (DSSP, 8-state):
-EEEEEEEEESSEEEEEEETTEEEEESSEEEEEEE-TT-EEEEEEEEEESTT-EEEEEEEESGGG-EEEEEE--TTSEEEEEEEEE-